Protein AF-A0A821IPC0-F1 (afdb_monomer_lite)

pLDDT: mean 78.01, std 17.4, range [40.41, 97.62]

Radius of gyration: 17.32 Å; chains: 1; bounding box: 38×38×46 Å

Foldseek 3Di:
DQLQLVVVVVVVVVVFAPPDAPDPDAPGPNHDDDDDPDPPDDDDDDDPVVVVVVLLLLLQPQDQDPVRDRDPPPDDPVSVSNSSSVQSNDDPVVNPDPVVRHPPD

Sequence (105 aa):
GTGNATACSLTVQDLFNKSSCSWSSCGWNDVYQPVPIPNTIRFIAMSGWYYTFNSLAPRVPVQQNDQNNYEFGSTNLAQIETAINMVCNEPWSSVLSPDKFRPGN

Structure (mmCIF, N/CA/C/O backbone):
data_AF-A0A821IPC0-F1
#
_entry.id   AF-A0A821IPC0-F1
#
loop_
_atom_site.group_PDB
_atom_site.id
_atom_site.type_symbol
_atom_site.label_atom_id
_atom_site.label_alt_id
_atom_site.label_comp_id
_atom_site.label_asym_id
_atom_site.label_entity_id
_atom_site.label_seq_id
_atom_site.pdbx_PDB_ins_code
_atom_site.Cartn_x
_atom_site.Cartn_y
_atom_site.Cartn_z
_atom_site.occupancy
_atom_site.B_iso_or_equiv
_atom_site.auth_seq_id
_atom_site.auth_comp_id
_atom_site.auth_asym_id
_atom_site.auth_atom_id
_atom_site.pdbx_PDB_model_num
ATOM 1 N N . GLY A 1 1 ? -18.439 -5.279 8.250 1.00 86.00 1 GLY A N 1
ATOM 2 C CA . GLY A 1 1 ? -17.120 -5.915 8.049 1.00 86.00 1 GLY A CA 1
ATOM 3 C C . GLY A 1 1 ? -16.681 -6.577 9.340 1.00 86.00 1 GLY A C 1
ATOM 4 O O . GLY A 1 1 ? -17.166 -6.169 10.385 1.00 86.00 1 GLY A O 1
ATOM 5 N N . THR A 1 2 ? -15.812 -7.587 9.274 1.00 92.25 2 THR A N 1
ATOM 6 C CA . THR A 1 2 ? -15.311 -8.331 10.451 1.00 92.25 2 THR A CA 1
ATOM 7 C C . THR A 1 2 ? -14.107 -7.680 11.130 1.00 92.25 2 THR A C 1
ATOM 9 O O . THR A 1 2 ? -13.737 -8.112 12.212 1.00 92.25 2 THR A O 1
ATOM 12 N N . GLY A 1 3 ? -13.495 -6.670 10.502 1.00 91.62 3 GLY A N 1
ATOM 13 C CA . GLY A 1 3 ? -12.349 -5.967 11.075 1.00 91.62 3 GLY A CA 1
ATOM 14 C C . GLY A 1 3 ? -11.134 -6.868 11.316 1.00 91.62 3 GLY A C 1
ATOM 15 O O . GLY A 1 3 ? -10.461 -6.738 12.322 1.00 91.62 3 GLY A O 1
ATOM 16 N N . ASN A 1 4 ? -10.859 -7.839 10.442 1.00 94.50 4 ASN A N 1
ATOM 17 C CA . ASN A 1 4 ? -9.692 -8.710 10.597 1.00 94.50 4 ASN A CA 1
ATOM 18 C C . ASN A 1 4 ? -8.535 -8.184 9.739 1.00 94.50 4 ASN A C 1
ATOM 20 O O . ASN A 1 4 ? -8.567 -8.310 8.511 1.00 94.50 4 ASN A O 1
ATOM 24 N N . ALA A 1 5 ? -7.523 -7.596 10.381 1.00 92.12 5 ALA A N 1
ATOM 25 C CA . ALA A 1 5 ? -6.388 -6.986 9.687 1.00 92.12 5 ALA A CA 1
ATOM 26 C C . ALA A 1 5 ? -5.598 -7.992 8.827 1.00 92.12 5 ALA A C 1
ATOM 28 O O . ALA A 1 5 ? -5.253 -7.691 7.685 1.00 92.12 5 ALA A O 1
ATOM 29 N N . THR A 1 6 ? -5.380 -9.211 9.331 1.00 94.62 6 THR A N 1
ATOM 30 C CA . THR A 1 6 ? -4.654 -10.271 8.613 1.00 94.62 6 THR A CA 1
ATOM 31 C C . THR A 1 6 ? -5.400 -10.710 7.357 1.00 94.62 6 THR A C 1
ATOM 33 O O . THR A 1 6 ? -4.821 -10.741 6.274 1.00 94.62 6 THR A O 1
ATOM 36 N N . ALA A 1 7 ? -6.698 -11.003 7.476 1.00 96.31 7 ALA A N 1
ATOM 37 C CA . ALA A 1 7 ? -7.521 -11.398 6.333 1.00 96.31 7 ALA A CA 1
ATOM 38 C C . ALA A 1 7 ? -7.629 -10.268 5.295 1.00 96.31 7 ALA A C 1
ATOM 40 O O . ALA A 1 7 ? -7.574 -10.524 4.092 1.00 96.31 7 ALA A O 1
ATOM 41 N N . CYS A 1 8 ? -7.730 -9.017 5.758 1.00 95.94 8 CYS A N 1
ATOM 42 C CA . CYS A 1 8 ? -7.702 -7.837 4.898 1.00 95.94 8 CYS A CA 1
ATOM 43 C C . CYS A 1 8 ? -6.378 -7.737 4.123 1.00 95.94 8 CYS A C 1
ATOM 45 O O . CYS A 1 8 ? -6.401 -7.605 2.903 1.00 95.94 8 CYS A O 1
ATOM 47 N N . SER A 1 9 ? -5.236 -7.871 4.807 1.00 95.06 9 SER A N 1
ATOM 48 C CA . SER A 1 9 ? -3.907 -7.815 4.183 1.00 95.06 9 SER A CA 1
ATOM 49 C C . SER A 1 9 ? -3.734 -8.885 3.106 1.00 95.06 9 SER A C 1
ATOM 51 O O . SER A 1 9 ? -3.306 -8.562 2.002 1.00 95.06 9 SER A O 1
ATOM 53 N N . LEU A 1 10 ? -4.137 -10.130 3.381 1.00 96.00 10 LEU A N 1
ATOM 54 C CA . LEU A 1 10 ? -4.095 -11.210 2.388 1.00 96.00 10 LEU A CA 1
ATOM 55 C C . LEU A 1 10 ? -4.969 -10.891 1.168 1.00 96.00 10 LEU A C 1
ATOM 57 O O . LEU A 1 10 ? -4.503 -10.979 0.039 1.00 96.00 10 LEU A O 1
ATOM 61 N N . THR A 1 11 ? -6.193 -10.409 1.396 1.00 97.00 11 THR A N 1
ATOM 62 C CA . THR A 1 11 ? -7.108 -10.026 0.306 1.00 97.00 11 THR A CA 1
ATOM 63 C C . THR A 1 11 ? -6.542 -8.882 -0.546 1.00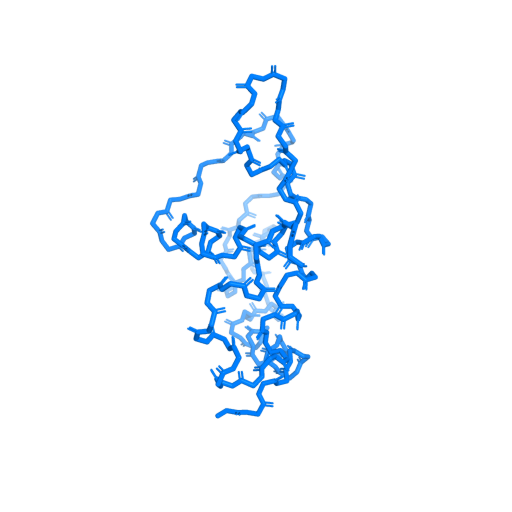 97.00 11 THR A C 1
ATOM 65 O O . THR A 1 11 ? -6.696 -8.871 -1.763 1.00 97.00 11 THR A O 1
ATOM 68 N N . VAL A 1 12 ? -5.879 -7.897 0.070 1.00 96.19 12 VAL A N 1
ATOM 69 C CA . VAL A 1 12 ? -5.232 -6.787 -0.651 1.00 96.19 12 VAL A CA 1
ATOM 70 C C . VAL A 1 12 ? -3.999 -7.267 -1.418 1.00 96.19 12 VAL A C 1
ATOM 72 O O . VAL A 1 12 ? -3.752 -6.780 -2.519 1.00 96.19 12 VAL A O 1
ATOM 75 N N . GLN A 1 13 ? -3.233 -8.219 -0.877 1.00 95.81 13 GLN A N 1
ATOM 76 C CA . GLN A 1 13 ? -2.073 -8.797 -1.563 1.00 95.81 13 GLN A CA 1
ATOM 77 C C . GLN A 1 13 ? -2.464 -9.485 -2.875 1.00 95.81 13 GLN A C 1
ATOM 79 O O . GLN A 1 13 ? -1.729 -9.352 -3.854 1.00 95.81 13 GLN A O 1
ATOM 84 N N . ASP A 1 14 ? -3.642 -10.110 -2.933 1.00 96.50 14 ASP A N 1
ATOM 85 C CA . ASP A 1 14 ? -4.164 -10.755 -4.145 1.00 96.50 14 ASP A CA 1
ATOM 86 C C . ASP A 1 14 ? -4.406 -9.771 -5.309 1.00 96.50 14 ASP A C 1
ATOM 88 O O . ASP A 1 14 ? -4.466 -10.182 -6.468 1.00 96.50 14 ASP A O 1
ATOM 92 N N . LEU A 1 15 ? -4.485 -8.460 -5.040 1.00 97.25 15 LEU A N 1
ATOM 93 C CA . LEU A 1 15 ? -4.577 -7.427 -6.083 1.00 97.25 15 LEU A CA 1
ATOM 94 C C . LEU A 1 15 ? -3.266 -7.253 -6.869 1.00 97.25 15 LEU A C 1
ATOM 96 O O . LEU A 1 15 ? -3.270 -6.680 -7.962 1.00 97.25 15 LEU A O 1
ATOM 100 N N . PHE A 1 16 ? -2.141 -7.715 -6.320 1.00 96.88 16 PHE A N 1
ATOM 101 C CA . PHE A 1 16 ? -0.810 -7.531 -6.888 1.00 96.88 16 PHE A CA 1
ATOM 102 C C . PHE A 1 16 ? -0.292 -8.853 -7.462 1.00 96.88 16 PHE A C 1
ATOM 104 O O . PHE A 1 16 ? 0.357 -9.635 -6.764 1.00 96.88 16 PHE A O 1
ATOM 111 N N . ASN A 1 17 ? -0.515 -9.102 -8.756 1.00 95.75 17 ASN A N 1
ATOM 112 C CA . ASN A 1 17 ? 0.010 -10.307 -9.395 1.00 95.75 17 ASN A CA 1
ATOM 113 C C . ASN A 1 17 ? 1.536 -10.207 -9.552 1.00 95.75 17 ASN A C 1
ATOM 115 O O . ASN A 1 17 ? 2.046 -9.358 -10.281 1.00 95.75 17 ASN A O 1
ATOM 119 N N . LYS A 1 18 ? 2.268 -11.102 -8.887 1.00 94.44 18 LYS A N 1
ATOM 120 C CA . LYS A 1 18 ? 3.737 -11.201 -8.960 1.00 94.44 18 LYS A CA 1
ATOM 121 C C . LYS A 1 18 ? 4.223 -12.526 -9.563 1.00 94.44 18 LYS A C 1
ATOM 123 O O . LYS A 1 18 ? 5.389 -12.869 -9.413 1.00 94.44 18 LYS A O 1
ATOM 128 N N . SER A 1 19 ? 3.339 -13.286 -10.213 1.00 95.69 19 SER A N 1
ATOM 129 C CA . SER A 1 19 ? 3.651 -14.628 -10.736 1.00 95.69 19 SER A CA 1
ATOM 130 C C . SER A 1 19 ? 4.584 -14.631 -11.953 1.00 95.69 19 SER A C 1
ATOM 132 O O . SER A 1 19 ? 5.262 -15.629 -12.187 1.00 95.69 19 SER A O 1
ATOM 134 N N . SER A 1 20 ? 4.650 -13.531 -12.710 1.00 95.88 20 SER A N 1
ATOM 135 C CA . SER A 1 20 ? 5.490 -13.398 -13.904 1.00 95.88 20 SER A CA 1
ATOM 136 C C . SER A 1 20 ? 6.162 -12.026 -13.992 1.00 95.88 20 SER A C 1
ATOM 138 O O . SER A 1 20 ? 5.603 -11.019 -13.553 1.00 95.88 20 SER A O 1
ATOM 140 N N . CYS A 1 21 ? 7.350 -11.995 -14.600 1.00 96.94 21 CYS A N 1
ATOM 141 C CA . CYS A 1 21 ? 8.039 -10.777 -15.016 1.00 96.94 21 CYS A CA 1
ATOM 142 C C . CYS A 1 21 ? 8.882 -11.063 -16.270 1.00 96.94 21 CYS A C 1
ATOM 144 O O . CYS A 1 21 ? 9.841 -11.830 -16.219 1.00 96.94 21 CYS A O 1
ATOM 146 N N . SER A 1 22 ? 8.505 -10.454 -17.387 1.00 97.62 22 SER A N 1
ATOM 147 C CA . SER A 1 22 ? 9.143 -10.527 -18.704 1.00 97.62 22 SER A CA 1
ATOM 148 C C . SER A 1 22 ? 10.333 -9.566 -18.829 1.00 97.62 22 SER A C 1
ATOM 150 O O . SER A 1 22 ? 11.079 -9.616 -19.806 1.00 97.62 22 SER A O 1
ATOM 152 N N . TRP A 1 23 ? 10.511 -8.680 -17.845 1.00 96.31 23 TRP A N 1
ATOM 153 C CA . TRP A 1 23 ? 11.570 -7.675 -17.787 1.00 96.31 23 TRP A CA 1
ATOM 154 C C . TRP A 1 23 ? 12.666 -8.055 -16.788 1.00 96.31 23 TRP A C 1
ATOM 156 O O . TRP A 1 23 ? 12.543 -9.008 -16.025 1.00 96.31 23 TRP A O 1
ATOM 166 N N . SER A 1 24 ? 13.734 -7.255 -16.736 1.00 95.19 24 SER A N 1
ATOM 167 C CA . SER A 1 24 ? 14.783 -7.413 -15.718 1.00 95.19 24 SER A CA 1
ATOM 168 C C . SER A 1 24 ? 14.271 -7.208 -14.287 1.00 95.19 24 SER A C 1
ATOM 170 O O . SER A 1 24 ? 14.864 -7.719 -13.341 1.00 95.19 24 SER A O 1
ATOM 172 N N . SER A 1 25 ? 13.193 -6.436 -14.122 1.00 95.94 25 SER A N 1
ATOM 173 C CA . SER A 1 25 ? 12.531 -6.183 -12.843 1.00 95.94 25 SER A CA 1
ATOM 174 C C . SER A 1 25 ? 11.118 -5.656 -13.064 1.00 95.94 25 SER A C 1
ATOM 176 O O . SER A 1 25 ? 10.875 -4.897 -14.002 1.00 95.94 25 SER A O 1
ATOM 178 N N . CYS A 1 26 ? 10.188 -6.050 -12.200 1.00 95.94 26 CYS A N 1
ATOM 179 C CA . CYS A 1 26 ? 8.800 -5.613 -12.261 1.00 95.94 26 CYS A CA 1
ATOM 180 C C . CYS A 1 26 ? 8.329 -5.142 -10.888 1.00 95.94 26 CYS A C 1
ATOM 182 O O . CYS A 1 26 ? 8.785 -5.649 -9.862 1.00 95.94 26 CYS A O 1
ATOM 184 N N . GLY A 1 27 ? 7.378 -4.209 -10.876 1.00 94.50 27 GLY A N 1
ATOM 185 C CA . GLY A 1 27 ? 6.620 -3.888 -9.667 1.00 94.50 27 GLY A CA 1
ATOM 186 C C . GLY A 1 27 ? 5.604 -4.995 -9.374 1.00 94.50 27 GLY A C 1
ATOM 187 O O . GLY A 1 27 ? 5.720 -5.737 -8.399 1.00 94.50 27 GLY A O 1
ATOM 188 N N . TRP A 1 28 ? 4.601 -5.104 -10.245 1.00 96.50 28 TRP A N 1
ATOM 189 C CA . TRP A 1 28 ? 3.579 -6.157 -10.283 1.00 96.50 28 TRP A CA 1
ATOM 190 C C . TRP A 1 28 ? 2.915 -6.158 -11.672 1.00 96.50 28 TRP A C 1
ATOM 192 O O . TRP A 1 28 ? 3.155 -5.256 -12.473 1.00 96.50 28 TRP A O 1
ATOM 202 N N . ASN A 1 29 ? 2.092 -7.165 -11.969 1.00 97.25 29 ASN A N 1
ATOM 203 C CA . ASN A 1 29 ? 1.350 -7.334 -13.227 1.00 97.25 29 ASN A CA 1
ATOM 204 C C . ASN A 1 29 ? 2.230 -7.257 -14.490 1.00 97.25 29 ASN A C 1
ATOM 206 O O . ASN A 1 29 ? 1.819 -6.670 -15.486 1.00 97.25 29 ASN A O 1
ATOM 210 N N . ASP A 1 30 ? 3.443 -7.816 -14.442 1.00 97.25 30 ASP A N 1
ATOM 211 C CA . ASP A 1 30 ? 4.420 -7.762 -15.543 1.00 97.25 30 ASP A CA 1
ATOM 212 C C . ASP A 1 30 ? 4.806 -6.332 -16.003 1.00 97.25 30 ASP A C 1
ATOM 214 O O . ASP A 1 30 ? 5.247 -6.098 -17.131 1.00 97.25 30 ASP A O 1
ATOM 218 N N . VAL A 1 31 ? 4.641 -5.338 -15.123 1.00 96.75 31 VAL A N 1
ATOM 219 C CA . VAL A 1 31 ? 5.002 -3.944 -15.403 1.00 96.75 31 VAL A CA 1
ATOM 220 C C . VAL A 1 31 ? 6.428 -3.676 -14.948 1.00 96.75 31 VAL A C 1
ATOM 222 O O . VAL A 1 31 ? 6.736 -3.785 -13.757 1.00 96.75 31 VAL A O 1
ATOM 225 N N . TYR A 1 32 ? 7.277 -3.274 -15.895 1.00 96.44 32 TYR A N 1
ATOM 226 C CA . TYR A 1 32 ? 8.659 -2.887 -15.631 1.00 96.44 32 TYR A CA 1
ATOM 227 C C . TYR A 1 32 ? 8.745 -1.786 -14.566 1.00 96.44 32 TYR A C 1
ATOM 229 O O . TYR A 1 32 ? 8.129 -0.727 -14.694 1.00 96.44 32 TYR A O 1
ATOM 237 N N . GLN A 1 33 ? 9.559 -2.020 -13.537 1.00 94.38 33 GLN A N 1
ATOM 238 C CA . GLN A 1 33 ? 9.910 -1.018 -12.536 1.00 94.38 33 GLN A CA 1
ATOM 239 C C . GLN A 1 33 ? 11.402 -1.149 -12.223 1.00 94.38 33 GLN A C 1
ATOM 241 O O . GLN A 1 33 ? 11.803 -2.195 -11.718 1.00 94.38 33 GLN A O 1
ATOM 246 N N . PRO A 1 34 ? 12.224 -0.115 -12.474 1.00 91.38 34 PRO A N 1
ATOM 247 C CA . PRO A 1 34 ? 13.661 -0.196 -12.257 1.00 91.38 34 PRO A CA 1
ATOM 248 C C . PRO A 1 34 ? 13.994 -0.378 -10.772 1.00 91.38 34 PRO A C 1
ATOM 250 O O . PRO A 1 34 ? 13.472 0.329 -9.906 1.00 91.38 34 PRO A O 1
ATOM 253 N N . VAL A 1 35 ? 14.911 -1.303 -10.490 1.00 88.06 35 VAL A N 1
ATOM 254 C CA . VAL A 1 35 ? 15.467 -1.561 -9.154 1.00 88.06 35 VAL A CA 1
ATOM 255 C C . VAL A 1 35 ? 17.004 -1.579 -9.210 1.00 88.06 35 VAL A C 1
ATOM 257 O O . VAL A 1 35 ? 17.562 -1.968 -10.238 1.00 88.06 35 VAL A O 1
ATOM 260 N N . PRO A 1 36 ? 17.708 -1.192 -8.127 1.00 86.62 36 PRO A N 1
ATOM 261 C CA . PRO A 1 36 ? 17.178 -0.673 -6.866 1.00 86.62 36 PRO A CA 1
ATOM 262 C C . PRO A 1 36 ? 16.752 0.795 -6.983 1.00 86.62 36 PRO A C 1
ATOM 264 O O . PRO A 1 36 ? 17.335 1.562 -7.742 1.00 86.62 36 PRO A O 1
ATOM 267 N N . ILE A 1 37 ? 15.769 1.204 -6.179 1.00 83.62 37 ILE A N 1
ATOM 268 C CA . ILE A 1 37 ? 15.491 2.626 -5.961 1.00 83.62 37 ILE A CA 1
ATOM 269 C C . ILE A 1 37 ? 16.593 3.160 -5.027 1.00 83.62 37 ILE A C 1
ATOM 271 O O . ILE A 1 37 ? 16.680 2.689 -3.890 1.00 83.62 37 ILE A O 1
ATOM 275 N N . PRO A 1 38 ? 17.457 4.099 -5.460 1.00 86.12 38 PRO A N 1
ATOM 276 C CA . PRO A 1 38 ? 18.525 4.621 -4.613 1.00 86.12 38 PRO A CA 1
ATOM 277 C C . PRO A 1 38 ? 17.972 5.293 -3.350 1.00 86.12 38 PRO A C 1
ATOM 279 O O . PRO A 1 38 ? 17.023 6.073 -3.417 1.00 86.12 38 PRO A O 1
ATOM 282 N N . ASN A 1 39 ? 18.616 5.066 -2.203 1.00 81.31 39 ASN A N 1
ATOM 283 C CA . ASN A 1 39 ? 18.253 5.686 -0.916 1.00 81.31 39 ASN A CA 1
ATOM 284 C C . ASN A 1 39 ? 18.484 7.214 -0.868 1.00 81.31 39 ASN A C 1
ATOM 286 O O . ASN A 1 39 ? 18.090 7.892 0.087 1.00 81.31 39 ASN A O 1
ATOM 290 N N . THR A 1 40 ? 19.126 7.762 -1.898 1.00 86.88 40 THR A N 1
ATOM 291 C CA . THR A 1 40 ? 19.311 9.197 -2.113 1.00 86.88 40 THR A CA 1
ATOM 292 C C . THR A 1 40 ? 18.082 9.857 -2.737 1.00 86.88 40 THR A C 1
ATOM 294 O O . THR A 1 40 ? 17.922 11.070 -2.605 1.00 86.88 40 THR A O 1
ATOM 297 N N . ILE A 1 41 ? 17.186 9.089 -3.368 1.00 82.81 41 ILE A N 1
ATOM 298 C CA . ILE A 1 41 ? 15.942 9.618 -3.932 1.00 82.81 41 ILE A CA 1
ATOM 299 C C . ILE A 1 41 ? 14.946 9.894 -2.801 1.00 82.81 41 ILE A C 1
ATOM 301 O O . ILE A 1 41 ? 14.777 9.103 -1.872 1.00 82.81 41 ILE A O 1
ATOM 305 N N . ARG A 1 42 ? 14.276 11.044 -2.882 1.00 83.19 42 ARG A N 1
ATOM 306 C CA . ARG A 1 42 ? 13.150 11.416 -2.022 1.00 83.19 42 ARG A CA 1
ATOM 307 C C . ARG A 1 42 ? 11.873 11.384 -2.854 1.00 83.19 42 ARG A C 1
ATOM 309 O O . ARG A 1 42 ? 11.858 11.895 -3.969 1.00 83.19 42 ARG A O 1
ATOM 316 N N . PHE A 1 43 ? 10.816 10.796 -2.303 1.00 85.31 43 PHE A N 1
ATOM 317 C CA . PHE A 1 43 ? 9.501 10.728 -2.936 1.00 85.31 43 PHE A CA 1
ATOM 318 C C . PHE A 1 43 ? 8.522 11.627 -2.193 1.00 85.31 43 PHE A C 1
ATOM 320 O O . PHE A 1 43 ? 8.563 11.713 -0.967 1.00 85.31 43 PHE A O 1
ATOM 327 N N . ILE A 1 44 ? 7.616 12.254 -2.940 1.00 83.31 44 ILE A N 1
ATOM 328 C CA . ILE A 1 44 ? 6.434 12.908 -2.387 1.00 83.31 44 ILE A CA 1
ATOM 329 C C . ILE A 1 44 ? 5.208 12.063 -2.732 1.00 83.31 44 ILE A C 1
ATOM 331 O O . ILE A 1 44 ? 4.957 11.762 -3.898 1.00 83.31 44 ILE A O 1
ATOM 335 N N . ALA A 1 45 ? 4.454 11.661 -1.713 1.00 81.50 45 ALA A N 1
ATOM 336 C CA . ALA A 1 45 ? 3.214 10.914 -1.872 1.00 81.50 45 ALA A CA 1
ATOM 337 C C . ALA A 1 45 ? 2.034 11.842 -1.556 1.00 81.50 45 ALA A C 1
ATOM 339 O O . ALA A 1 45 ? 1.897 12.328 -0.436 1.00 81.50 45 ALA A O 1
ATOM 340 N N . MET A 1 46 ? 1.202 12.122 -2.559 1.00 84.06 46 MET A N 1
ATOM 341 C CA . MET A 1 46 ? 0.109 13.098 -2.469 1.00 84.06 46 MET A CA 1
ATOM 342 C C . MET A 1 46 ? -1.266 12.422 -2.570 1.00 84.06 46 MET A C 1
ATOM 344 O O . MET A 1 46 ? -1.382 11.198 -2.671 1.00 84.06 46 MET A O 1
ATOM 348 N N . SER A 1 47 ? -2.326 13.232 -2.551 1.00 91.31 47 SER A N 1
ATO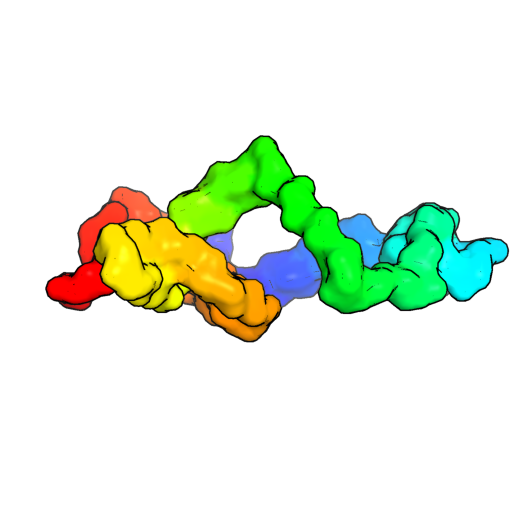M 349 C CA . SER A 1 47 ? -3.707 12.794 -2.779 1.00 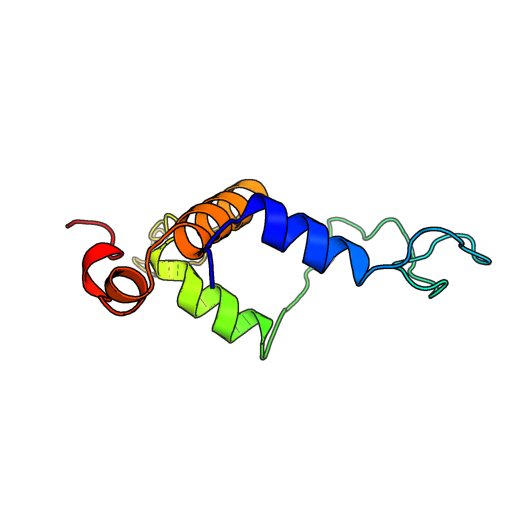91.31 47 SER A CA 1
ATOM 350 C C . SER A 1 47 ? -4.137 11.709 -1.782 1.00 91.31 47 SER A C 1
ATOM 352 O O . SER A 1 47 ? -4.108 11.950 -0.576 1.00 91.31 47 SER A O 1
ATOM 354 N N . GLY A 1 48 ? -4.532 10.519 -2.250 1.00 84.31 48 GLY A N 1
ATOM 355 C CA . GLY A 1 48 ? -4.994 9.432 -1.384 1.00 84.31 48 GLY A CA 1
ATOM 356 C C . GLY A 1 48 ? -3.968 9.016 -0.327 1.00 84.31 48 GLY A C 1
ATOM 357 O O . GLY A 1 48 ? -4.363 8.712 0.797 1.00 84.31 48 GLY A O 1
ATOM 358 N N . TRP A 1 49 ? -2.668 9.086 -0.641 1.00 83.25 49 TRP A N 1
ATOM 359 C CA . TRP A 1 49 ? -1.605 8.852 0.339 1.00 83.25 49 TRP A CA 1
ATOM 360 C C . TRP A 1 49 ? -1.660 9.882 1.463 1.00 83.25 49 TRP A C 1
ATOM 362 O O . TRP A 1 49 ? -1.741 9.508 2.628 1.00 83.25 49 TRP A O 1
ATOM 372 N N . TYR A 1 50 ? -1.697 11.170 1.116 1.00 81.75 50 TYR A N 1
ATOM 373 C CA . TYR A 1 50 ? -1.735 12.245 2.104 1.00 81.75 50 TYR A CA 1
ATOM 374 C C . TYR A 1 50 ? -2.939 12.111 3.040 1.00 81.75 50 TYR A C 1
ATOM 376 O O . TYR A 1 50 ? -2.758 12.074 4.251 1.00 81.75 50 TYR A O 1
ATOM 384 N N . TYR A 1 51 ? -4.156 11.974 2.506 1.00 81.56 51 TYR A N 1
ATOM 385 C CA . TYR A 1 51 ? -5.351 11.899 3.352 1.00 81.56 51 TYR A CA 1
ATOM 386 C C . TYR A 1 51 ? -5.388 10.632 4.208 1.00 81.56 51 TYR A C 1
ATOM 388 O O . TYR A 1 51 ? -5.685 10.720 5.395 1.00 81.56 51 TYR A O 1
ATOM 396 N N . THR A 1 52 ? -5.036 9.473 3.643 1.00 82.19 52 THR A N 1
ATOM 397 C CA . THR A 1 52 ? -5.032 8.206 4.392 1.00 82.19 52 THR A CA 1
ATOM 398 C C . THR A 1 52 ? -4.042 8.270 5.544 1.00 82.19 52 THR A C 1
ATOM 400 O O . THR A 1 52 ? -4.405 8.001 6.686 1.00 82.19 52 THR A O 1
ATOM 403 N N . PHE A 1 53 ? -2.804 8.684 5.272 1.00 75.56 53 PHE A N 1
ATOM 404 C CA . PHE A 1 53 ? -1.776 8.752 6.302 1.00 75.56 53 PHE A CA 1
ATOM 405 C C . PHE A 1 53 ? -2.051 9.869 7.302 1.00 75.56 53 PHE A C 1
ATOM 407 O O . PHE A 1 53 ? -1.934 9.625 8.493 1.00 75.56 53 PHE A O 1
ATOM 414 N N . ASN A 1 54 ? -2.535 11.036 6.876 1.00 73.25 54 ASN A N 1
ATOM 415 C CA . ASN A 1 54 ? -2.941 12.104 7.791 1.00 73.25 54 ASN A CA 1
ATOM 416 C C . ASN A 1 54 ? -4.098 11.680 8.718 1.00 73.25 54 ASN A C 1
ATOM 418 O O . ASN A 1 54 ? -4.116 12.049 9.888 1.00 73.25 54 ASN A O 1
ATOM 422 N N . SER A 1 55 ? -5.045 10.869 8.234 1.00 72.06 55 SER A N 1
ATOM 423 C CA . SER A 1 55 ? -6.114 10.293 9.064 1.00 72.06 55 SER A CA 1
ATOM 424 C C . SER A 1 55 ? -5.640 9.150 9.966 1.00 72.06 55 SER A C 1
ATOM 426 O O . SER A 1 55 ? -6.237 8.921 11.017 1.00 72.06 55 SER A O 1
ATOM 428 N N . LEU A 1 56 ? -4.576 8.439 9.581 1.00 66.81 56 LEU A N 1
ATOM 429 C CA . LEU A 1 56 ? -3.894 7.453 10.423 1.00 66.81 56 LEU A CA 1
ATOM 430 C C . LEU A 1 56 ? -2.924 8.105 11.420 1.00 66.81 56 LEU A C 1
ATOM 432 O O . LEU A 1 56 ? -2.630 7.485 12.436 1.00 66.81 56 LEU A O 1
ATOM 436 N N . ALA A 1 57 ? -2.479 9.344 11.176 1.00 55.72 57 ALA A N 1
ATOM 437 C CA . ALA A 1 57 ? -1.530 10.095 12.004 1.00 55.72 57 ALA A CA 1
ATOM 438 C C . ALA A 1 57 ? -1.868 10.097 13.495 1.00 55.72 57 ALA A C 1
ATOM 440 O O . ALA A 1 57 ? -0.960 9.858 14.278 1.00 55.72 57 ALA A O 1
ATOM 441 N N . PRO A 1 58 ? -3.134 10.281 13.926 1.00 53.91 58 PRO A N 1
ATOM 442 C CA . PRO A 1 58 ? -3.473 10.226 15.348 1.00 53.91 58 PRO A CA 1
ATOM 443 C C . PRO A 1 58 ? -3.147 8.863 15.992 1.00 5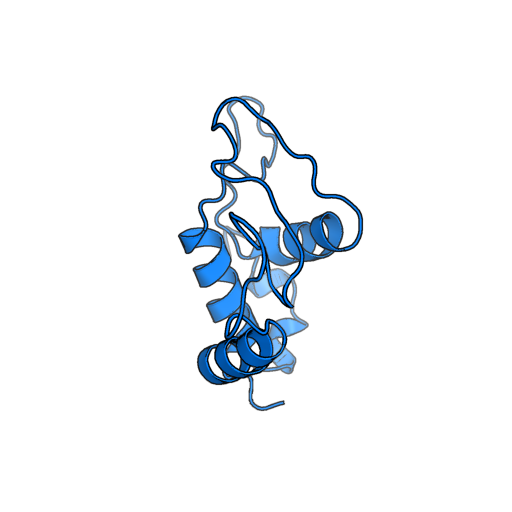3.91 58 PRO A C 1
ATOM 445 O O . PRO A 1 58 ? -2.909 8.779 17.189 1.00 53.91 58 PRO A O 1
ATOM 448 N N . ARG A 1 59 ? -3.099 7.789 15.190 1.00 56.25 59 ARG A N 1
ATOM 449 C CA . ARG A 1 59 ? -2.871 6.390 15.600 1.00 56.25 59 ARG A CA 1
ATOM 450 C C . ARG A 1 59 ? -1.424 5.927 15.394 1.00 56.25 59 ARG A C 1
ATOM 452 O O . ARG A 1 59 ? -1.076 4.813 15.779 1.00 56.25 59 ARG A O 1
ATOM 459 N N . VAL A 1 60 ? -0.593 6.765 14.780 1.00 53.59 60 VAL A N 1
ATOM 460 C CA . VAL A 1 60 ? 0.862 6.610 14.721 1.00 53.59 60 VAL A CA 1
ATOM 461 C C . VAL A 1 60 ? 1.424 7.439 15.879 1.00 53.59 60 VAL A C 1
ATOM 463 O O . VAL A 1 60 ? 0.957 8.554 16.082 1.00 53.59 60 VAL A O 1
ATOM 466 N N . PRO A 1 61 ? 2.396 6.957 16.670 1.00 50.06 61 PRO A N 1
ATOM 467 C CA . PRO A 1 61 ? 3.055 7.811 17.649 1.00 50.06 61 PRO A CA 1
ATOM 468 C C . PRO A 1 61 ? 3.781 8.950 16.918 1.00 50.06 61 PRO A C 1
ATOM 470 O O . PRO A 1 61 ? 4.889 8.780 16.415 1.00 50.06 61 PRO A O 1
ATOM 473 N N . VAL A 1 62 ? 3.114 10.101 16.821 1.00 48.16 62 VAL A N 1
ATOM 474 C CA . VAL A 1 62 ? 3.647 11.344 16.266 1.00 48.16 62 VAL A CA 1
ATOM 475 C C . VAL A 1 62 ? 4.560 11.947 17.328 1.00 48.16 62 VAL A C 1
ATOM 477 O O . VAL A 1 62 ? 4.102 12.274 18.422 1.00 48.16 62 VAL A O 1
ATOM 480 N N . GLN A 1 63 ? 5.856 12.055 17.046 1.00 51.12 63 GLN A N 1
ATOM 481 C CA . GLN A 1 63 ? 6.783 12.783 17.913 1.00 51.12 63 GLN A CA 1
ATOM 482 C C . GLN A 1 63 ? 6.768 14.257 17.488 1.00 51.12 63 GLN A C 1
ATOM 484 O O . GLN A 1 63 ? 6.805 14.556 16.294 1.00 51.12 63 GLN A O 1
ATOM 489 N N . GLN A 1 64 ? 6.681 15.179 18.450 1.00 47.47 64 GLN A N 1
ATOM 490 C CA . GLN A 1 64 ? 6.929 16.593 18.168 1.00 47.47 64 GLN A CA 1
ATOM 491 C C . GLN A 1 64 ? 8.405 16.765 17.807 1.00 47.47 64 GLN A C 1
ATOM 493 O O . GLN A 1 64 ? 9.270 16.198 18.474 1.00 47.47 64 GLN A O 1
ATOM 498 N N . ASN A 1 65 ? 8.688 17.529 16.756 1.00 55.03 65 ASN A N 1
ATOM 499 C CA . ASN A 1 65 ? 10.053 17.966 16.485 1.00 55.03 65 ASN A CA 1
ATOM 500 C C . ASN A 1 65 ? 10.460 19.095 17.456 1.00 55.03 65 ASN A C 1
ATOM 502 O O . ASN A 1 65 ? 9.638 19.609 18.221 1.00 55.03 65 ASN A O 1
ATOM 506 N N . ASP A 1 66 ? 11.718 19.529 17.384 1.00 64.12 66 ASP A N 1
ATOM 507 C CA . ASP A 1 66 ? 12.286 20.583 18.243 1.00 64.12 66 ASP A CA 1
ATOM 508 C C . ASP A 1 66 ? 11.613 21.963 18.072 1.00 64.12 66 ASP A C 1
ATOM 510 O O . ASP A 1 66 ? 11.871 22.899 18.828 1.00 64.12 66 ASP A O 1
ATOM 514 N N . GLN A 1 67 ? 10.739 22.110 17.074 1.00 67.12 67 GLN A N 1
ATOM 515 C CA . GLN A 1 67 ? 9.959 23.306 16.772 1.00 67.12 67 GLN A CA 1
ATOM 516 C C . GLN A 1 67 ? 8.487 23.167 17.201 1.00 67.12 67 GLN A C 1
ATOM 518 O O . GLN A 1 67 ? 7.657 23.975 16.785 1.00 67.12 67 GLN A O 1
ATOM 523 N N . ASN A 1 68 ? 8.147 22.161 18.019 1.00 48.22 68 ASN A N 1
ATOM 524 C CA . ASN A 1 68 ? 6.780 21.833 18.450 1.00 48.22 68 ASN A CA 1
ATOM 525 C C . ASN A 1 68 ? 5.801 21.519 17.303 1.00 48.22 68 ASN A C 1
ATOM 527 O O . ASN A 1 68 ? 4.585 21.479 17.517 1.00 48.22 68 ASN A O 1
ATOM 531 N N . ASN A 1 69 ? 6.304 21.254 16.098 1.00 41.31 69 ASN A N 1
ATOM 532 C CA . ASN A 1 69 ? 5.475 20.799 14.995 1.00 41.31 69 ASN A CA 1
ATOM 533 C C . ASN A 1 69 ? 5.226 19.296 15.143 1.00 41.31 69 ASN A C 1
ATOM 535 O O . ASN A 1 69 ? 6.129 18.526 15.473 1.00 41.31 69 ASN A O 1
ATOM 539 N N . TYR A 1 70 ? 3.995 18.874 14.862 1.00 44.47 70 TYR A N 1
ATOM 540 C CA . TYR A 1 70 ? 3.682 17.464 14.669 1.00 44.47 70 TYR A CA 1
ATOM 541 C C . TYR A 1 70 ? 4.209 17.053 13.297 1.00 44.47 70 TYR A C 1
ATOM 543 O O . TYR A 1 70 ? 3.543 17.237 12.279 1.00 44.47 70 TYR A O 1
ATOM 551 N N . GLU A 1 71 ? 5.436 16.550 13.255 1.00 46.88 71 GLU A N 1
ATOM 552 C CA . GLU A 1 71 ? 5.943 15.896 12.059 1.00 46.88 71 GLU A CA 1
ATOM 553 C C . GLU A 1 71 ? 5.396 14.475 12.012 1.00 46.88 71 GLU A C 1
ATOM 555 O O . GLU A 1 71 ? 5.380 13.774 13.022 1.00 46.88 71 GLU A O 1
ATOM 560 N N . PHE A 1 72 ? 4.996 14.014 10.826 1.00 53.97 72 PHE A N 1
ATOM 561 C CA . PHE A 1 72 ? 4.842 12.584 10.555 1.00 53.97 72 PHE A CA 1
ATOM 562 C C . PHE A 1 72 ? 6.255 11.968 10.564 1.00 53.97 72 PHE A C 1
ATOM 564 O O . PHE A 1 72 ? 6.855 11.705 9.523 1.00 53.97 72 PHE A O 1
ATOM 571 N N . GLY A 1 73 ? 6.858 11.915 11.755 1.00 46.81 73 GLY A N 1
ATOM 572 C CA . GLY A 1 73 ? 8.280 11.700 11.964 1.00 46.81 73 GLY A CA 1
ATOM 573 C C . GLY A 1 73 ? 8.660 10.329 11.445 1.00 46.81 73 GLY A C 1
ATOM 574 O O . GLY A 1 73 ? 8.106 9.339 11.918 1.00 46.81 73 GLY A O 1
ATOM 575 N N . SER A 1 74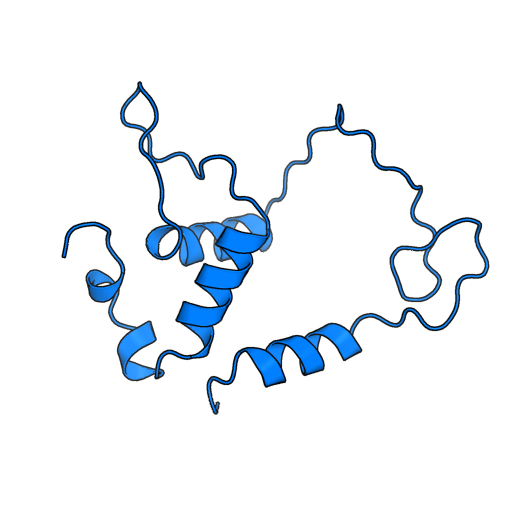 ? 9.522 10.313 10.422 1.00 52.78 74 SER A N 1
ATOM 576 C CA . SER A 1 74 ? 10.197 9.142 9.839 1.00 52.78 74 SER A CA 1
ATOM 577 C C . SER A 1 74 ? 9.483 7.810 10.085 1.00 52.78 74 SER A C 1
ATOM 579 O O . SER A 1 74 ? 10.030 6.885 10.683 1.00 52.78 74 SER A O 1
ATOM 581 N N . THR A 1 75 ? 8.233 7.704 9.634 1.00 56.56 75 THR A N 1
ATOM 582 C CA . THR A 1 75 ? 7.442 6.515 9.930 1.00 56.56 75 THR A CA 1
ATOM 583 C C . THR A 1 75 ? 8.048 5.344 9.177 1.00 56.56 75 THR A C 1
ATOM 585 O O . THR A 1 75 ? 8.048 5.310 7.945 1.00 56.56 75 THR A O 1
ATOM 588 N N . ASN A 1 76 ? 8.625 4.399 9.913 1.00 68.94 76 ASN A N 1
ATOM 589 C CA . ASN A 1 76 ? 9.099 3.168 9.304 1.00 68.94 76 ASN A CA 1
ATOM 590 C C . ASN A 1 76 ? 7.894 2.266 8.987 1.00 68.94 76 ASN A C 1
ATOM 592 O O . ASN A 1 76 ? 6.805 2.437 9.541 1.00 68.94 76 ASN A O 1
ATOM 596 N N . LEU A 1 77 ? 8.075 1.302 8.084 1.00 76.44 77 LEU A N 1
ATOM 597 C CA . LEU A 1 77 ? 6.982 0.422 7.653 1.00 76.44 77 LEU A CA 1
ATOM 598 C C . LEU A 1 77 ? 6.297 -0.288 8.834 1.00 76.44 77 LEU A C 1
ATOM 600 O O . LEU A 1 77 ? 5.076 -0.401 8.838 1.00 76.44 77 LEU A O 1
ATOM 604 N N . ALA A 1 78 ? 7.043 -0.657 9.880 1.00 76.62 78 ALA A N 1
ATOM 605 C CA . ALA A 1 78 ? 6.487 -1.335 11.050 1.00 76.62 78 ALA A CA 1
ATOM 606 C C . ALA A 1 78 ? 5.506 -0.450 11.845 1.00 76.62 78 ALA A C 1
ATOM 608 O O . ALA A 1 78 ? 4.476 -0.927 12.327 1.00 76.62 78 ALA A O 1
ATOM 609 N N . GLN A 1 79 ? 5.777 0.852 11.969 1.00 73.12 79 GLN A N 1
ATOM 610 C CA . GLN A 1 79 ? 4.858 1.790 12.625 1.00 73.12 79 GLN A CA 1
ATOM 611 C C . GLN A 1 79 ? 3.564 1.974 11.819 1.00 73.12 79 GLN A C 1
ATOM 613 O O . GLN A 1 79 ? 2.480 2.019 12.404 1.00 73.12 79 GLN A O 1
ATOM 618 N N . ILE A 1 80 ? 3.664 2.012 10.485 1.00 76.88 80 ILE A N 1
ATOM 619 C CA . ILE A 1 80 ? 2.503 2.062 9.581 1.00 76.88 80 ILE A CA 1
ATOM 620 C C . ILE A 1 80 ? 1.661 0.792 9.741 1.00 76.88 80 ILE A C 1
ATOM 622 O O . ILE A 1 80 ? 0.449 0.871 9.941 1.00 76.88 80 ILE A O 1
ATOM 626 N N . GLU A 1 81 ? 2.300 -0.377 9.708 1.00 81.00 81 GLU A N 1
ATOM 627 C CA . GLU A 1 81 ? 1.639 -1.673 9.884 1.00 81.00 81 GLU A CA 1
ATOM 628 C C . GLU A 1 81 ? 0.944 -1.781 11.242 1.00 81.00 81 GLU A C 1
ATOM 630 O O . GLU A 1 81 ? -0.184 -2.265 11.328 1.00 81.00 81 GLU A O 1
ATOM 635 N N . THR A 1 82 ? 1.575 -1.280 12.305 1.00 78.12 82 THR A N 1
ATOM 636 C CA . THR A 1 82 ? 0.974 -1.262 13.643 1.00 78.12 82 THR A CA 1
ATOM 637 C C . THR A 1 82 ? -0.293 -0.404 13.655 1.00 78.12 82 THR A C 1
ATOM 639 O O . THR A 1 82 ? -1.332 -0.868 14.123 1.00 78.12 82 THR A O 1
ATOM 642 N N . ALA A 1 83 ? -0.255 0.806 13.085 1.00 77.12 83 ALA A N 1
ATOM 643 C CA . ALA A 1 83 ? -1.430 1.676 13.014 1.00 77.12 83 ALA A CA 1
ATOM 644 C C . ALA A 1 83 ? -2.567 1.048 12.191 1.00 77.12 83 ALA A C 1
ATOM 646 O O . ALA A 1 83 ? -3.721 1.078 12.620 1.00 77.12 83 ALA A O 1
ATOM 647 N N . ILE A 1 84 ? -2.250 0.418 11.053 1.00 83.69 84 ILE A N 1
ATOM 648 C CA . ILE A 1 84 ? -3.225 -0.327 10.240 1.00 83.69 84 ILE A CA 1
ATOM 649 C C . ILE A 1 84 ? -3.858 -1.451 11.066 1.00 83.69 84 ILE A C 1
ATOM 651 O O . ILE A 1 84 ? -5.083 -1.562 11.108 1.00 83.69 84 ILE A O 1
ATOM 655 N N . ASN A 1 85 ? -3.047 -2.247 11.768 1.00 84.38 85 ASN A N 1
ATOM 656 C CA . ASN A 1 85 ? -3.536 -3.334 12.614 1.00 84.38 85 ASN A CA 1
ATOM 657 C C . ASN A 1 85 ? -4.447 -2.825 13.737 1.00 84.38 85 ASN A C 1
ATOM 659 O O . ASN A 1 85 ? -5.481 -3.438 13.996 1.00 84.38 85 ASN A O 1
ATOM 663 N N . MET A 1 86 ? -4.116 -1.701 14.377 1.00 80.12 86 MET A N 1
ATOM 664 C CA . MET A 1 86 ? -4.997 -1.094 15.377 1.00 80.12 86 MET A CA 1
ATOM 665 C C . MET A 1 86 ? -6.331 -0.678 14.750 1.00 80.12 86 MET A C 1
ATOM 667 O O . MET A 1 86 ? -7.385 -1.054 15.245 1.00 80.12 86 MET A O 1
ATOM 671 N N . VAL A 1 87 ? -6.305 0.050 13.627 1.00 82.94 87 VAL A N 1
ATOM 672 C CA . VAL A 1 87 ? -7.518 0.546 12.952 1.00 82.94 87 VAL A CA 1
ATOM 673 C C . VAL A 1 87 ? -8.428 -0.585 12.511 1.00 82.94 87 VAL A C 1
ATOM 675 O O . VAL A 1 87 ? -9.632 -0.527 12.744 1.00 82.94 87 VAL A O 1
ATOM 678 N N . CYS A 1 88 ? -7.865 -1.582 11.833 1.00 88.19 88 CYS A N 1
ATOM 679 C CA . CYS A 1 88 ? -8.645 -2.637 11.211 1.00 88.19 88 CYS A CA 1
ATOM 680 C C . CYS A 1 88 ? -9.339 -3.519 12.245 1.00 88.19 88 CYS A C 1
ATOM 682 O O . CYS A 1 88 ? -10.438 -3.969 11.953 1.00 88.19 88 CYS A O 1
ATOM 684 N N . ASN A 1 89 ? -8.738 -3.720 13.423 1.00 88.62 89 ASN A N 1
ATOM 685 C CA . ASN A 1 89 ? -9.300 -4.551 14.490 1.00 88.62 89 ASN A CA 1
ATOM 686 C C . ASN A 1 89 ? -10.271 -3.803 15.423 1.00 88.62 89 ASN A C 1
ATOM 688 O O . ASN A 1 89 ? -10.876 -4.423 16.297 1.00 88.62 89 ASN A O 1
ATOM 692 N N . GLU A 1 90 ? -10.452 -2.490 15.256 1.00 85.25 90 GLU A N 1
ATOM 693 C CA . GLU A 1 90 ? -11.411 -1.717 16.050 1.00 85.25 90 GLU A CA 1
ATOM 694 C C . GLU A 1 90 ? -12.850 -1.914 15.533 1.00 85.25 90 GLU A C 1
ATOM 696 O O . GLU A 1 90 ? -13.100 -1.871 14.322 1.00 85.25 90 GLU A O 1
ATOM 701 N N . PRO A 1 91 ? -13.845 -2.086 16.424 1.00 87.62 91 PRO A N 1
ATOM 702 C CA . PRO A 1 91 ? -15.239 -2.128 16.016 1.00 87.62 91 PRO A CA 1
ATOM 703 C C . PRO A 1 91 ? -15.665 -0.774 15.443 1.00 87.62 91 PRO A C 1
ATOM 705 O O . PRO A 1 91 ? -15.211 0.285 15.880 1.00 87.62 91 PRO A O 1
ATOM 708 N N . TRP A 1 92 ? -16.612 -0.797 14.503 1.00 85.19 92 TRP A N 1
ATOM 709 C CA . TRP A 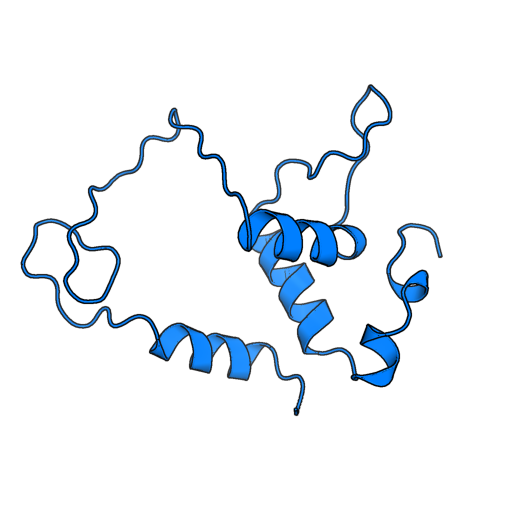1 92 ? -17.085 0.405 13.807 1.00 85.19 92 TRP A CA 1
ATOM 710 C C . TRP A 1 92 ? -17.496 1.546 14.753 1.00 85.19 92 TRP A C 1
ATOM 712 O O . TRP A 1 92 ? -17.169 2.703 14.507 1.00 85.19 92 TRP A O 1
ATOM 722 N N . SER A 1 93 ? -18.144 1.220 15.875 1.00 84.38 93 SER A N 1
ATOM 723 C CA . SER A 1 93 ? -18.543 2.193 16.899 1.00 84.38 93 SER A CA 1
ATOM 724 C C . SER A 1 93 ? -17.364 2.937 17.534 1.00 84.38 93 SER A C 1
ATOM 726 O O . SER A 1 93 ? -17.512 4.095 17.912 1.00 84.38 93 SER A O 1
ATOM 728 N N . SER A 1 94 ? -16.199 2.295 17.642 1.00 78.38 94 SER A N 1
ATOM 729 C CA . SER A 1 94 ? -14.987 2.895 18.207 1.00 78.38 94 SER A CA 1
ATOM 730 C C . SER A 1 94 ? -14.195 3.683 17.172 1.00 78.38 94 SER A C 1
ATOM 732 O O . SER A 1 94 ? -13.613 4.701 17.520 1.00 78.38 94 SER A O 1
ATOM 734 N N . VAL A 1 95 ? -14.226 3.285 15.896 1.00 75.31 95 VAL A N 1
ATOM 735 C CA . VAL A 1 95 ? -13.541 4.008 14.807 1.00 75.31 95 VAL A CA 1
ATOM 736 C C . VAL A 1 95 ? -14.081 5.434 14.631 1.00 75.31 95 VAL A C 1
ATOM 738 O O . VAL A 1 95 ? -13.320 6.317 14.239 1.00 75.31 95 VAL A O 1
ATOM 741 N N . LEU A 1 96 ? -15.360 5.660 14.947 1.00 70.56 96 LEU A N 1
ATOM 742 C CA . LEU A 1 96 ? -16.024 6.964 14.845 1.00 70.56 96 LEU A CA 1
ATOM 743 C C . LEU A 1 96 ? -15.740 7.913 16.020 1.00 70.56 96 LEU A C 1
ATOM 745 O O . LEU A 1 96 ? -16.148 9.067 15.943 1.00 70.56 96 LEU A O 1
ATOM 749 N N . SER A 1 97 ? -15.076 7.456 17.090 1.00 66.75 97 SER A N 1
ATOM 750 C CA . SER A 1 97 ? -14.749 8.293 18.251 1.00 66.75 97 SER A CA 1
ATOM 751 C C . SER A 1 97 ? -13.345 8.895 18.103 1.00 66.75 97 SER A C 1
ATOM 753 O O . SER A 1 97 ? -12.362 8.167 18.262 1.00 66.75 97 SER A O 1
ATOM 755 N N . PRO A 1 98 ? -13.205 10.201 17.805 1.00 55.91 98 PRO A N 1
ATOM 756 C CA . PRO A 1 98 ? -11.898 10.814 17.559 1.00 55.91 98 PRO A CA 1
ATOM 757 C C . PRO A 1 98 ? -11.007 10.842 18.813 1.00 55.91 98 PRO A C 1
ATOM 759 O O . PRO A 1 98 ? -9.784 10.773 18.703 1.00 55.91 98 PRO A O 1
ATOM 762 N N . ASP A 1 99 ? -11.617 10.902 20.001 1.00 57.19 99 ASP A N 1
ATOM 763 C CA . ASP A 1 99 ? -10.933 11.173 21.274 1.00 57.19 99 ASP A CA 1
ATOM 764 C C . ASP A 1 99 ? -10.165 9.976 21.853 1.00 57.19 99 ASP A C 1
ATOM 766 O O . ASP A 1 99 ? -9.230 10.171 22.630 1.00 57.19 99 ASP A O 1
ATOM 770 N N . LYS A 1 100 ? -10.508 8.743 21.450 1.00 55.81 100 LYS A N 1
ATOM 771 C CA . LYS A 1 100 ? -9.820 7.506 21.884 1.00 55.81 100 LYS A CA 1
ATOM 772 C C . LYS A 1 100 ? -8.405 7.384 21.297 1.00 55.81 100 LYS A C 1
ATOM 774 O O . LYS A 1 100 ? -7.618 6.552 21.732 1.00 55.81 100 LYS A O 1
ATOM 779 N N . PHE A 1 101 ? -8.087 8.193 20.289 1.00 54.94 101 PHE A N 1
ATOM 780 C CA . PHE A 1 101 ? -6.876 8.046 19.483 1.00 54.94 101 PHE A CA 1
ATOM 781 C C . PHE A 1 101 ? -6.023 9.313 19.466 1.00 54.94 101 PHE A C 1
ATOM 783 O O . PHE A 1 101 ? -5.237 9.510 18.547 1.00 54.94 101 PHE A O 1
ATOM 790 N N . ARG A 1 102 ? -6.190 10.201 20.450 1.00 49.06 102 ARG A N 1
ATOM 791 C CA . ARG A 1 102 ? -5.298 11.344 20.651 1.00 49.06 102 ARG A CA 1
ATOM 792 C C . ARG A 1 102 ? -4.214 10.944 21.658 1.00 49.06 102 ARG A C 1
ATOM 794 O O . ARG A 1 102 ? -4.567 10.429 22.717 1.00 49.06 102 ARG A O 1
ATOM 801 N N . PRO A 1 103 ? -2.920 11.184 21.388 1.00 40.41 103 PRO A N 1
ATOM 802 C CA . PRO A 1 103 ? -1.883 10.960 22.390 1.00 40.41 103 PRO A CA 1
ATOM 803 C C . PRO A 1 103 ? -2.166 11.813 23.640 1.00 40.41 103 PRO A C 1
ATOM 805 O O . PRO A 1 103 ? -2.262 13.036 23.525 1.00 40.41 103 PRO A O 1
ATOM 808 N N . GLY A 1 104 ? -2.315 11.179 24.810 1.00 49.28 104 GLY A N 1
ATOM 809 C CA . GLY A 1 104 ? -2.496 11.859 26.103 1.00 49.28 104 GLY A CA 1
ATOM 810 C C . GLY A 1 104 ? -3.867 11.727 26.786 1.00 49.28 104 GLY A C 1
ATOM 811 O O . GLY A 1 104 ? -4.065 12.400 27.795 1.00 49.28 104 GLY A O 1
ATOM 812 N N . ASN A 1 105 ? -4.774 10.884 26.277 1.00 41.75 105 ASN A N 1
ATOM 813 C CA . ASN A 1 105 ? -5.966 10.408 27.001 1.00 41.75 105 ASN A CA 1
ATOM 814 C C . ASN A 1 105 ? -5.783 8.967 27.488 1.00 41.75 105 ASN A C 1
ATOM 816 O O . ASN A 1 105 ? -5.120 8.190 26.762 1.00 41.75 105 ASN A O 1
#

Secondary structure (DSSP, 8-state):
----HHHHHHHHHTTS--S--SSS-BSSTT-B--S---TT------THHHHHHHHHGGGS---B-TTS-B--TT--HHHHHHHHHHHHHS-HHHHT-GGGGSTT-